Protein AF-A0A7Z7FTX1-F1 (afdb_monomer)

Sequence (156 aa):
MIDGDLHVSGKVSTWIEGGDGHVTLVVFGDLKCGSVNNDWASIIFVSGDAIAREWVFASREDSSMVVGGDFRTPIFIGADIWVSVGGSVEMEYGYGYAVALAWFADAYGAPQIQPTFGWRELAMKLGLGQGRIREEQLIELLEERLQTTGSLFRPV

pLDDT: mean 92.19, std 8.36, range [59.28, 98.88]

Foldseek 3Di:
DAEEEDAEAEEDEQDDVVDQRCEEAAYAYEYHHQEYHFGALYEYHALEEYEHEAEYAQQHPNYAAEENEEYEDQEYEHQNHAYEYCYYYAYAEYHHFHFHNVCVVPRVPTDTHDHPHYDVVVCVVQVHCPPDDDPVCSVVVQVVCCVVPVDSHDDD

Mean predicted aligned error: 3.81 Å

Nearest PDB structures (foldseek):
  4nu3-assembly1_A  TM=2.338E-01  e=9.185E+00  Flavobacterium frigoris PS1

Solvent-accessible surface area (backbone atoms only — not comparable to full-atom values): 8001 Å² total; per-residue (Å²): 114,43,89,36,69,47,80,42,83,47,73,48,59,42,55,50,94,96,54,81,34,65,33,72,46,39,28,56,22,37,37,39,28,26,24,37,41,46,23,38,51,13,37,42,40,28,55,24,35,37,39,26,73,50,29,36,41,42,41,34,68,78,33,46,41,38,30,44,22,38,38,38,23,51,26,38,35,14,63,79,27,52,39,33,26,56,46,58,80,47,36,45,22,20,38,44,36,32,35,56,44,89,31,70,91,45,61,87,80,41,74,72,47,63,35,77,32,46,52,69,59,34,31,56,76,53,66,52,54,101,78,75,72,56,77,89,51,48,61,61,55,46,51,52,38,30,72,75,69,72,34,78,63,75,86,131

Secondary structure (DSSP, 8-state):
-EES-EE-SSEEES--TT-----EEEEES-EEEEEEE--TT-EEEESS-EEEEEEEE--STT-EEEESS-EEEEEEEEEEEEEEESS-EEEEEEEEEEEEGGGTT-STTSPEE--SB-HHHHHHHTT--TT---GGGHHHHHHHHHHHHSSSSPP-

Radius of gyration: 14.72 Å; Cα contacts (8 Å, |Δi|>4): 397; chains: 1; bounding box: 37×39×34 Å

Organism: NCBI:txid1176649

Structure (mmCIF, N/CA/C/O backbone):
data_AF-A0A7Z7FTX1-F1
#
_entry.id   AF-A0A7Z7FTX1-F1
#
loop_
_atom_site.group_PDB
_atom_site.id
_atom_site.type_symbol
_atom_site.label_atom_id
_atom_site.label_alt_id
_atom_site.label_comp_id
_atom_site.label_asym_id
_atom_site.label_entity_id
_atom_site.label_seq_id
_atom_site.pdbx_PDB_ins_code
_atom_site.Cartn_x
_atom_site.Cartn_y
_atom_site.Cartn_z
_atom_site.occupancy
_atom_site.B_iso_or_equiv
_atom_site.auth_seq_id
_atom_site.auth_comp_id
_atom_site.auth_asym_id
_atom_site.auth_atom_id
_atom_site.pdbx_PDB_model_num
ATOM 1 N N . MET A 1 1 ? 7.867 -16.601 0.595 1.00 92.50 1 MET A N 1
ATOM 2 C CA . MET A 1 1 ? 7.860 -16.498 -0.878 1.00 92.50 1 MET A CA 1
ATOM 3 C C . MET A 1 1 ? 6.695 -17.313 -1.404 1.00 92.50 1 MET A C 1
ATOM 5 O O . MET A 1 1 ? 6.519 -18.432 -0.935 1.00 92.50 1 MET A O 1
ATOM 9 N N . ILE A 1 2 ? 5.920 -16.744 -2.321 1.00 97.56 2 ILE A N 1
ATOM 10 C CA . ILE A 1 2 ? 4.851 -17.401 -3.074 1.00 97.56 2 ILE A CA 1
ATOM 11 C C . ILE A 1 2 ? 5.268 -17.385 -4.546 1.00 97.56 2 ILE A C 1
ATOM 13 O O . ILE A 1 2 ? 5.648 -16.334 -5.060 1.00 97.56 2 ILE A O 1
ATOM 17 N N . ASP A 1 3 ? 5.242 -18.549 -5.187 1.00 97.81 3 ASP A N 1
ATOM 18 C CA . ASP A 1 3 ? 5.446 -18.703 -6.629 1.00 97.81 3 ASP A CA 1
ATOM 19 C C . ASP A 1 3 ? 4.066 -18.874 -7.279 1.00 97.81 3 ASP A C 1
ATOM 21 O O . ASP A 1 3 ? 3.396 -19.882 -7.038 1.00 97.81 3 ASP A O 1
ATOM 25 N N . GLY A 1 4 ? 3.597 -17.842 -7.987 1.00 98.00 4 GLY A N 1
ATOM 26 C CA . GLY A 1 4 ? 2.211 -17.683 -8.434 1.00 98.00 4 GLY A CA 1
ATOM 27 C C . GLY A 1 4 ? 1.412 -16.635 -7.650 1.00 98.00 4 GLY A C 1
ATOM 28 O O . GLY A 1 4 ? 1.963 -15.833 -6.891 1.00 98.00 4 GLY A O 1
ATOM 29 N N . ASP A 1 5 ? 0.094 -16.644 -7.852 1.00 98.62 5 ASP A N 1
ATOM 30 C CA . ASP A 1 5 ? -0.811 -15.618 -7.325 1.00 98.62 5 ASP A CA 1
ATOM 31 C C . ASP A 1 5 ? -1.128 -15.812 -5.835 1.00 98.62 5 ASP A C 1
ATOM 33 O O . ASP A 1 5 ? -1.358 -16.926 -5.352 1.00 98.62 5 ASP A O 1
ATOM 37 N N . LEU A 1 6 ? -1.233 -14.698 -5.108 1.00 98.56 6 LEU A N 1
ATOM 38 C CA . LEU A 1 6 ? -1.679 -14.655 -3.720 1.00 98.56 6 LEU A CA 1
ATOM 39 C C . LEU A 1 6 ? -3.026 -13.938 -3.615 1.00 98.56 6 LEU A C 1
ATOM 41 O O . LEU A 1 6 ? -3.127 -12.714 -3.724 1.00 98.56 6 LEU A O 1
ATOM 45 N N . HIS A 1 7 ? -4.075 -14.707 -3.335 1.00 98.31 7 HIS A N 1
ATOM 46 C CA . HIS A 1 7 ? -5.410 -14.178 -3.075 1.00 98.31 7 HIS A CA 1
ATOM 47 C C . HIS A 1 7 ? -5.753 -14.289 -1.589 1.00 98.31 7 HIS A C 1
ATOM 49 O O . HIS A 1 7 ? -5.838 -15.383 -1.034 1.00 98.31 7 HIS A O 1
ATOM 55 N N . VAL A 1 8 ? -6.009 -13.147 -0.955 1.00 97.81 8 VAL A N 1
ATOM 56 C CA . VAL A 1 8 ? -6.418 -13.048 0.448 1.00 97.81 8 VAL A CA 1
ATOM 57 C C . VAL A 1 8 ? -7.764 -12.326 0.517 1.00 97.81 8 VAL A C 1
ATOM 59 O O . VAL A 1 8 ? -7.981 -11.283 -0.100 1.00 97.81 8 VAL A O 1
ATOM 62 N N . SER A 1 9 ? -8.732 -12.887 1.239 1.00 96.19 9 SER A N 1
ATOM 63 C CA . SER A 1 9 ? -10.037 -12.231 1.404 1.00 96.19 9 SER A CA 1
ATOM 64 C C . SER A 1 9 ? -9.921 -10.972 2.268 1.00 96.19 9 SER A C 1
ATOM 66 O O . SER A 1 9 ? -10.505 -9.946 1.923 1.00 96.19 9 SER A O 1
ATOM 68 N N . GLY A 1 10 ? -9.130 -11.055 3.341 1.00 95.81 10 GLY A N 1
ATOM 69 C CA . GLY A 1 10 ? -8.855 -9.973 4.283 1.00 95.81 10 GLY A CA 1
ATOM 70 C C . GLY A 1 10 ? -7.510 -9.282 4.050 1.00 95.81 10 GLY A C 1
ATOM 71 O O . GLY A 1 10 ? -7.174 -8.895 2.933 1.00 95.81 10 GLY A O 1
ATOM 72 N N . LYS A 1 11 ? -6.746 -9.117 5.128 1.00 94.88 11 LYS A N 1
ATOM 73 C CA . LYS A 1 11 ?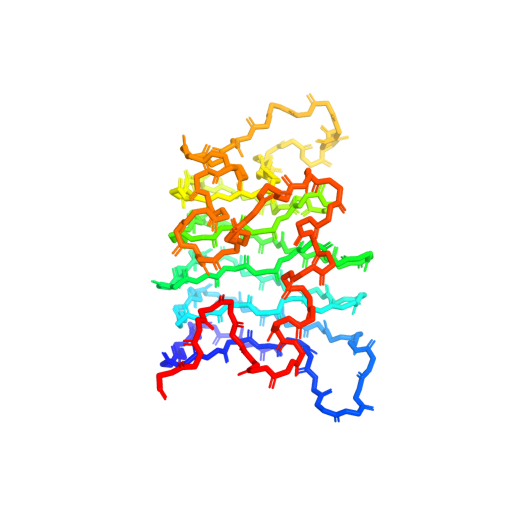 -5.526 -8.309 5.164 1.00 94.88 11 LYS A CA 1
ATOM 74 C C . LYS A 1 11 ? -4.264 -9.133 4.895 1.00 94.88 11 LYS A C 1
ATOM 76 O O . LYS A 1 11 ? -4.088 -10.195 5.487 1.00 94.88 11 LYS A O 1
ATOM 81 N N . VAL A 1 12 ? -3.359 -8.598 4.080 1.00 95.94 12 VAL A N 1
ATOM 82 C CA . VAL A 1 12 ? -1.943 -8.991 4.050 1.00 95.94 12 VAL A CA 1
ATOM 83 C C . VAL A 1 12 ? -1.179 -8.051 4.974 1.00 95.94 12 VAL A C 1
ATOM 85 O O . VAL A 1 12 ? -1.279 -6.836 4.846 1.00 95.94 12 VAL A O 1
ATOM 88 N N . SER A 1 13 ? -0.459 -8.602 5.944 1.00 93.38 13 SER A N 1
ATOM 89 C CA . SER A 1 13 ? 0.244 -7.830 6.968 1.00 93.38 13 SER A CA 1
ATOM 90 C C . SER A 1 13 ? 1.660 -8.360 7.116 1.00 93.38 13 SER A C 1
ATOM 92 O O . SER A 1 13 ? 1.836 -9.571 7.244 1.00 93.38 13 SER A O 1
ATOM 94 N N . THR A 1 14 ? 2.649 -7.472 7.120 1.00 91.81 14 THR A N 1
ATOM 95 C CA . THR A 1 14 ? 4.006 -7.792 7.593 1.00 91.81 14 THR A CA 1
ATOM 96 C C . THR A 1 14 ? 4.158 -7.544 9.095 1.00 91.81 14 THR A C 1
ATOM 98 O O . THR A 1 14 ? 5.075 -8.085 9.701 1.00 91.81 14 THR A O 1
ATOM 101 N N . TRP A 1 15 ? 3.202 -6.844 9.720 1.00 86.38 15 TRP A N 1
ATOM 102 C CA . TRP A 1 15 ? 3.065 -6.793 11.177 1.00 86.38 15 TRP A CA 1
ATOM 103 C C . TRP A 1 15 ? 2.482 -8.103 11.712 1.00 86.38 15 TRP A C 1
ATOM 105 O O . TRP A 1 15 ? 1.451 -8.577 11.211 1.00 86.38 15 TRP A O 1
ATOM 115 N N . ILE A 1 16 ? 3.093 -8.623 12.773 1.00 76.94 16 ILE A N 1
ATOM 116 C CA . ILE A 1 16 ? 2.569 -9.697 13.620 1.00 76.94 16 ILE A CA 1
ATOM 117 C C . ILE A 1 16 ? 2.527 -9.204 15.068 1.00 76.94 16 ILE A C 1
ATOM 119 O O . ILE A 1 16 ? 3.376 -8.419 15.483 1.00 76.94 16 ILE A O 1
ATOM 123 N N . GLU A 1 17 ? 1.548 -9.663 15.846 1.00 73.12 17 GLU A N 1
ATOM 124 C CA . GLU A 1 17 ? 1.440 -9.281 17.255 1.00 73.12 17 GLU A CA 1
ATOM 125 C C . GLU A 1 17 ? 2.714 -9.671 18.023 1.00 73.12 17 GLU A C 1
ATOM 127 O O . GLU A 1 17 ? 3.155 -10.820 17.976 1.00 73.12 17 GLU A O 1
ATOM 132 N N . GLY A 1 18 ? 3.323 -8.695 18.704 1.00 68.81 18 GLY A N 1
ATOM 133 C CA . GLY A 1 18 ? 4.591 -8.870 19.419 1.00 68.81 18 GLY A CA 1
ATOM 134 C C . GLY A 1 18 ? 5.841 -8.935 18.530 1.00 68.81 18 GLY A C 1
ATOM 135 O O . GLY A 1 18 ? 6.928 -9.161 19.059 1.00 68.81 18 GLY A O 1
ATOM 136 N N . GLY A 1 19 ? 5.707 -8.749 17.213 1.00 66.62 19 GLY A N 1
ATOM 137 C CA . GLY A 1 19 ? 6.823 -8.594 16.280 1.00 66.62 19 GLY A CA 1
ATOM 138 C C . GLY A 1 19 ? 7.086 -7.132 15.923 1.00 66.62 19 GLY A C 1
ATOM 139 O O . GLY A 1 19 ? 6.207 -6.285 16.057 1.00 66.62 19 GLY A O 1
ATOM 140 N N . ASP A 1 20 ? 8.299 -6.868 15.444 1.00 66.00 20 ASP A N 1
ATOM 141 C CA . ASP A 1 20 ? 8.796 -5.529 15.087 1.00 66.00 20 ASP A CA 1
ATOM 142 C C . ASP A 1 20 ? 9.012 -5.400 13.565 1.00 66.00 20 ASP A C 1
ATOM 144 O O . ASP A 1 20 ? 10.001 -4.853 13.088 1.00 66.00 20 ASP A O 1
ATOM 148 N N . GLY A 1 21 ? 8.139 -6.035 12.775 1.00 74.31 21 GLY A N 1
ATOM 149 C CA . GLY A 1 21 ? 8.307 -6.133 11.325 1.00 74.31 21 GLY A CA 1
ATOM 150 C C . GLY A 1 21 ? 9.490 -7.022 10.904 1.00 74.31 21 GLY A C 1
ATOM 151 O O . GLY A 1 21 ? 9.575 -8.183 11.314 1.00 74.31 21 GLY A O 1
ATOM 152 N N . HIS A 1 22 ? 10.372 -6.509 10.034 1.00 86.38 22 HIS A N 1
ATOM 153 C CA . HIS A 1 22 ? 11.483 -7.241 9.388 1.00 86.38 22 HIS A CA 1
ATOM 154 C C . HIS A 1 22 ? 11.068 -8.449 8.536 1.00 86.38 22 HIS A C 1
ATOM 156 O O . HIS A 1 22 ? 11.813 -9.422 8.369 1.00 86.38 22 HIS A O 1
ATOM 162 N N . VAL A 1 23 ? 9.868 -8.400 7.965 1.00 89.62 23 VAL A N 1
ATOM 163 C CA . VAL A 1 23 ? 9.349 -9.477 7.123 1.00 89.62 23 VAL A CA 1
ATOM 164 C C . VAL A 1 23 ? 9.577 -9.138 5.659 1.00 89.62 23 VAL A C 1
ATOM 166 O O . VAL A 1 23 ? 9.321 -8.026 5.209 1.00 89.62 23 VAL A O 1
ATOM 169 N N . THR A 1 24 ? 10.019 -10.125 4.884 1.00 93.88 24 THR A N 1
ATOM 170 C CA . THR A 1 24 ? 10.027 -10.031 3.421 1.00 93.88 24 THR A CA 1
ATOM 171 C C . THR A 1 24 ? 8.965 -10.957 2.840 1.00 93.88 24 THR A C 1
ATOM 173 O O . THR A 1 24 ? 9.06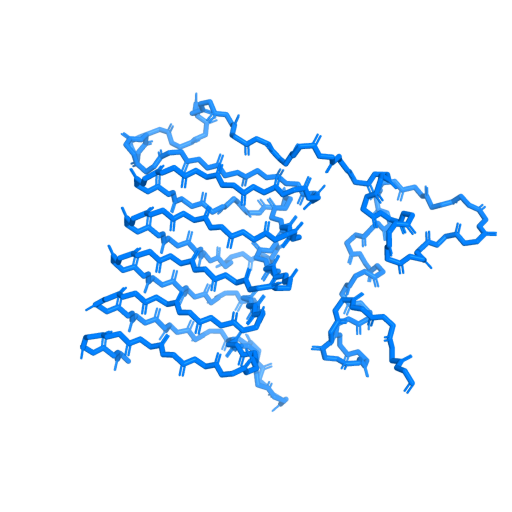0 -12.185 2.945 1.00 93.88 24 THR A O 1
ATOM 176 N N . LEU A 1 25 ? 7.961 -10.371 2.193 1.00 95.75 25 LEU A N 1
ATOM 177 C CA . LEU A 1 25 ? 6.996 -11.084 1.367 1.00 95.75 25 LEU A CA 1
ATOM 178 C C . LEU A 1 25 ? 7.350 -10.881 -0.106 1.00 95.75 25 LEU A C 1
ATOM 180 O O . LEU A 1 25 ? 7.408 -9.759 -0.593 1.00 95.75 25 LEU A O 1
ATOM 184 N N . VAL A 1 26 ? 7.536 -11.987 -0.821 1.00 98.19 26 VAL A N 1
ATOM 185 C CA . VAL A 1 26 ? 7.736 -12.001 -2.276 1.00 98.19 26 VAL A CA 1
ATOM 186 C C . VAL A 1 26 ? 6.629 -12.840 -2.898 1.00 98.19 26 VAL A C 1
ATOM 188 O O . VAL A 1 26 ? 6.454 -13.991 -2.482 1.00 98.19 26 VAL A O 1
ATOM 191 N N . VAL A 1 27 ? 5.913 -12.269 -3.865 1.00 98.62 27 VAL A N 1
ATOM 192 C CA . VAL A 1 27 ? 4.870 -12.912 -4.673 1.00 98.62 27 VAL A CA 1
ATOM 193 C C . VAL A 1 27 ? 5.280 -12.828 -6.144 1.00 98.62 27 VAL A C 1
ATOM 195 O O . VAL A 1 27 ? 5.322 -11.739 -6.717 1.00 98.62 27 VAL A O 1
ATOM 198 N N . PHE A 1 28 ? 5.593 -13.971 -6.756 1.00 98.44 28 PHE A N 1
ATOM 199 C CA . PHE A 1 28 ? 5.860 -14.076 -8.194 1.00 98.44 28 PHE A CA 1
ATOM 200 C C . PHE A 1 28 ? 4.553 -14.287 -8.975 1.00 98.44 28 PHE A C 1
ATOM 202 O O . PHE A 1 28 ? 4.333 -15.336 -9.575 1.00 98.44 28 PHE A O 1
ATOM 209 N N . GLY A 1 29 ? 3.662 -13.301 -8.910 1.00 98.50 29 GLY A N 1
ATOM 210 C CA . GLY A 1 29 ? 2.325 -13.323 -9.500 1.00 98.50 29 GLY A CA 1
ATOM 211 C C . GLY A 1 29 ? 1.521 -12.102 -9.062 1.00 98.50 29 GLY A C 1
ATOM 212 O O . GLY A 1 29 ? 2.105 -11.105 -8.622 1.00 98.50 29 GLY A O 1
ATOM 213 N N . ASP A 1 30 ? 0.198 -12.194 -9.153 1.00 98.81 30 ASP A N 1
ATOM 214 C CA . ASP A 1 30 ? -0.719 -11.153 -8.690 1.00 98.81 30 ASP A CA 1
ATOM 215 C C . ASP A 1 30 ? -0.939 -11.223 -7.172 1.00 98.81 30 ASP A C 1
ATOM 217 O O . ASP A 1 30 ? -1.069 -12.297 -6.578 1.00 98.81 30 ASP A O 1
ATOM 221 N N . LEU A 1 31 ? -1.100 -10.062 -6.540 1.00 98.75 31 LEU A N 1
ATOM 222 C CA . LEU A 1 31 ? -1.612 -9.920 -5.182 1.00 98.75 31 LEU A CA 1
ATOM 223 C C . LEU A 1 31 ? -3.020 -9.318 -5.213 1.00 98.75 31 LEU A C 1
ATOM 225 O O . LEU A 1 31 ? -3.207 -8.155 -5.568 1.00 98.75 31 LEU A O 1
ATOM 229 N N . LYS A 1 32 ? -4.020 -10.072 -4.744 1.00 98.81 32 LYS A N 1
ATOM 230 C CA . LYS A 1 32 ? -5.390 -9.567 -4.543 1.00 98.81 32 LYS A CA 1
ATOM 231 C C . LYS A 1 32 ? -5.781 -9.711 -3.085 1.00 98.81 32 LYS A C 1
ATOM 233 O O . LYS A 1 32 ? -5.902 -10.824 -2.580 1.00 98.81 32 LYS A O 1
ATOM 238 N N . CYS A 1 33 ? -6.031 -8.594 -2.411 1.00 98.62 33 CYS A N 1
ATOM 239 C CA . CYS A 1 33 ? -6.350 -8.577 -0.985 1.00 98.62 33 CYS A CA 1
ATOM 240 C C . CYS A 1 33 ? -7.462 -7.580 -0.634 1.00 98.62 33 CYS A C 1
ATOM 242 O O . CYS A 1 33 ? -7.887 -6.768 -1.457 1.00 98.62 33 CYS A O 1
ATOM 244 N N . GLY A 1 34 ? -7.990 -7.679 0.584 1.00 98.31 34 GLY A N 1
ATOM 245 C CA . GLY A 1 34 ? -8.812 -6.625 1.174 1.00 98.31 34 GLY A CA 1
ATOM 246 C C . GLY A 1 34 ? -7.947 -5.402 1.458 1.00 98.31 34 GLY A C 1
ATOM 247 O O . GLY A 1 34 ? -8.159 -4.346 0.873 1.00 98.31 34 GLY A O 1
ATOM 248 N N . SER A 1 35 ? -6.912 -5.579 2.274 1.00 98.06 35 SER A N 1
ATOM 249 C CA . SER A 1 35 ? -6.003 -4.505 2.677 1.00 98.06 35 SER A CA 1
ATOM 250 C C . SER A 1 35 ? -4.553 -4.962 2.816 1.00 98.06 35 SER A C 1
ATOM 252 O O . SER A 1 35 ? -4.283 -6.157 2.958 1.00 98.06 35 SER A O 1
ATOM 254 N N . VAL A 1 36 ? -3.625 -4.004 2.801 1.00 97.31 36 VAL A N 1
ATOM 255 C CA . VAL A 1 36 ? -2.193 -4.230 3.043 1.00 97.31 36 VAL A CA 1
ATOM 256 C C . VAL A 1 36 ? -1.715 -3.367 4.202 1.00 97.31 36 VAL A C 1
ATOM 258 O O . VAL A 1 36 ? -1.827 -2.147 4.140 1.00 97.31 36 VAL A O 1
ATOM 261 N N . ASN A 1 37 ? -1.126 -3.994 5.218 1.00 94.56 37 ASN A N 1
ATOM 262 C CA . ASN A 1 37 ? -0.334 -3.326 6.248 1.00 94.56 37 ASN A CA 1
ATOM 263 C C . ASN A 1 37 ? 1.141 -3.694 6.066 1.00 94.56 37 ASN A C 1
ATOM 265 O O . ASN A 1 37 ? 1.554 -4.784 6.474 1.00 94.56 37 ASN A O 1
ATO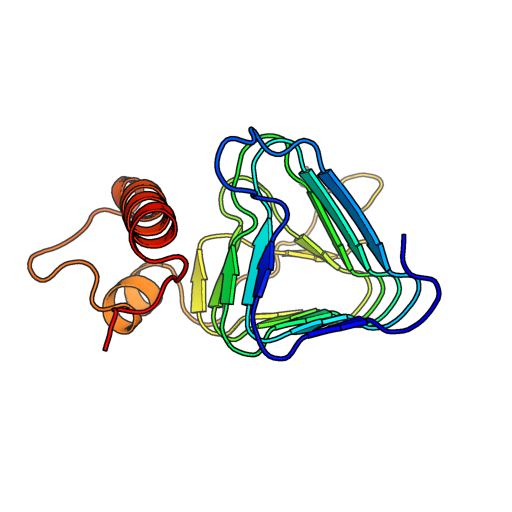M 269 N N . ASN A 1 38 ? 1.904 -2.807 5.432 1.00 93.75 38 ASN A N 1
ATOM 270 C CA . ASN A 1 38 ? 3.346 -2.933 5.326 1.00 93.75 38 ASN A CA 1
ATOM 271 C C . ASN A 1 38 ? 4.011 -2.210 6.503 1.00 93.75 38 ASN A C 1
ATOM 273 O O . ASN A 1 38 ? 4.006 -0.984 6.595 1.00 93.75 38 ASN A O 1
ATOM 277 N N . ASP A 1 39 ? 4.509 -3.013 7.426 1.00 87.19 39 ASP A N 1
ATOM 278 C CA . ASP A 1 39 ? 5.057 -2.615 8.706 1.00 87.19 39 ASP A CA 1
ATOM 279 C C . ASP A 1 39 ? 6.546 -2.238 8.642 1.00 87.19 39 ASP A C 1
ATOM 281 O O . ASP A 1 39 ? 7.190 -2.369 7.599 1.00 87.19 39 ASP A O 1
ATOM 285 N N . TRP A 1 40 ? 7.087 -1.777 9.772 1.00 88.25 40 TRP A N 1
ATOM 286 C CA . TRP A 1 40 ? 8.472 -1.321 9.928 1.00 88.25 40 TRP A CA 1
ATOM 287 C C . TRP A 1 40 ? 9.488 -2.281 9.306 1.00 88.25 40 TRP A C 1
ATOM 289 O O . TRP A 1 40 ? 9.367 -3.509 9.423 1.00 88.25 40 TRP A O 1
ATOM 299 N N . ALA A 1 41 ? 10.485 -1.707 8.623 1.00 87.88 41 ALA A N 1
ATOM 300 C CA . ALA A 1 41 ? 11.627 -2.424 8.052 1.00 87.88 41 ALA A CA 1
ATOM 301 C C . ALA A 1 41 ? 11.259 -3.671 7.214 1.00 87.88 41 ALA A C 1
ATOM 303 O O . ALA A 1 41 ? 12.041 -4.621 7.106 1.00 87.88 41 ALA A O 1
ATOM 304 N N . SER A 1 42 ? 10.042 -3.705 6.663 1.00 92.38 42 SER A N 1
ATOM 305 C CA . SER A 1 42 ? 9.496 -4.847 5.934 1.00 92.38 42 SER A CA 1
ATOM 306 C C . SER A 1 42 ? 9.401 -4.557 4.446 1.00 92.38 42 SER A C 1
ATOM 308 O O . SER A 1 42 ? 9.196 -3.424 4.011 1.00 92.38 42 SER A O 1
ATOM 310 N N . ILE A 1 43 ? 9.539 -5.607 3.645 1.00 94.50 43 ILE A N 1
ATOM 311 C CA . ILE A 1 43 ? 9.556 -5.509 2.188 1.00 94.50 43 ILE A CA 1
ATOM 312 C C . ILE A 1 43 ? 8.425 -6.360 1.626 1.00 94.50 43 ILE A C 1
ATOM 314 O O . ILE A 1 43 ? 8.345 -7.562 1.891 1.00 94.50 43 ILE A O 1
ATOM 318 N N . ILE A 1 44 ? 7.575 -5.751 0.804 1.00 97.12 44 ILE A N 1
ATOM 319 C CA . ILE A 1 44 ? 6.599 -6.460 -0.023 1.00 97.12 44 ILE A CA 1
ATOM 320 C C . ILE A 1 44 ? 6.988 -6.277 -1.489 1.00 97.12 44 ILE A C 1
ATOM 322 O O . ILE A 1 44 ? 7.021 -5.162 -2.003 1.00 97.12 44 ILE A O 1
ATOM 326 N N . PHE A 1 45 ? 7.250 -7.386 -2.172 1.00 98.06 45 PHE A N 1
ATOM 327 C CA . PHE A 1 45 ? 7.517 -7.424 -3.604 1.00 98.06 45 PHE A CA 1
ATOM 328 C C . PHE A 1 45 ? 6.455 -8.269 -4.310 1.00 98.06 45 PHE A C 1
ATOM 330 O O . PHE A 1 45 ? 6.276 -9.445 -3.984 1.00 98.06 45 PHE A O 1
ATOM 337 N N . VAL A 1 46 ? 5.776 -7.682 -5.292 1.00 98.69 46 VAL A N 1
ATOM 338 C CA . VAL A 1 46 ? 4.780 -8.344 -6.145 1.00 98.69 46 VAL A CA 1
ATOM 339 C C . VAL A 1 46 ? 5.226 -8.179 -7.592 1.00 98.69 46 VAL A C 1
ATOM 341 O O . VAL A 1 46 ? 5.387 -7.053 -8.049 1.00 98.69 46 VAL A O 1
ATOM 344 N N . SER A 1 47 ? 5.460 -9.268 -8.326 1.00 98.50 47 SER A N 1
ATOM 345 C CA . SER A 1 47 ? 5.912 -9.160 -9.722 1.00 98.50 47 SER A CA 1
ATOM 346 C C . SER A 1 47 ? 4.791 -8.820 -10.708 1.00 98.50 47 SER A C 1
ATOM 348 O O . SER A 1 47 ? 5.083 -8.258 -11.760 1.00 98.50 47 SER A O 1
ATOM 350 N N . GLY A 1 48 ? 3.548 -9.201 -10.400 1.00 98.69 48 GLY A N 1
ATOM 351 C CA . GLY A 1 48 ? 2.349 -8.896 -11.186 1.00 98.69 48 GLY A CA 1
ATOM 352 C C . GLY A 1 48 ? 1.583 -7.695 -10.637 1.00 98.69 48 GLY A C 1
ATOM 353 O O . GLY A 1 48 ? 2.185 -6.758 -10.099 1.00 98.69 48 GLY A O 1
ATOM 354 N N . ASP A 1 49 ? 0.257 -7.739 -10.755 1.00 98.88 49 ASP A N 1
ATOM 355 C CA . ASP A 1 49 ? -0.625 -6.668 -10.292 1.00 98.88 49 ASP A CA 1
ATOM 356 C C . ASP A 1 49 ? -0.848 -6.747 -8.777 1.00 98.88 49 ASP A C 1
ATOM 358 O O . ASP A 1 49 ? -0.985 -7.828 -8.202 1.00 98.88 49 ASP A O 1
ATOM 362 N N . ALA A 1 50 ? -0.959 -5.597 -8.114 1.00 98.75 50 ALA A N 1
ATOM 363 C CA . ALA A 1 50 ? -1.323 -5.507 -6.704 1.00 98.75 50 ALA A CA 1
ATOM 364 C C . ALA A 1 50 ? -2.625 -4.715 -6.534 1.00 98.75 50 ALA A C 1
ATOM 366 O O . ALA A 1 50 ? -2.669 -3.492 -6.683 1.00 98.75 50 ALA A O 1
ATOM 367 N N . ILE A 1 51 ? -3.693 -5.426 -6.174 1.00 98.75 51 ILE A N 1
ATOM 368 C CA . ILE A 1 51 ? -5.035 -4.871 -5.993 1.00 98.75 51 ILE A CA 1
ATOM 369 C C . ILE A 1 51 ? -5.468 -5.064 -4.538 1.00 98.75 51 ILE A C 1
ATOM 371 O O . ILE A 1 51 ? -5.811 -6.173 -4.109 1.00 98.75 51 ILE A O 1
ATOM 375 N N . ALA A 1 52 ? -5.506 -3.964 -3.790 1.00 98.62 52 ALA A N 1
ATOM 376 C CA . ALA A 1 52 ? -6.124 -3.898 -2.470 1.00 98.62 52 ALA A CA 1
ATOM 377 C C . ALA A 1 52 ? -7.515 -3.265 -2.596 1.00 98.62 52 ALA A C 1
ATOM 379 O O . ALA A 1 52 ? -7.673 -2.180 -3.149 1.00 98.62 52 ALA A O 1
ATOM 380 N N . ARG A 1 53 ? -8.551 -3.949 -2.107 1.00 98.44 53 ARG A N 1
ATOM 381 C CA . ARG A 1 53 ? -9.948 -3.498 -2.250 1.00 98.44 53 ARG A CA 1
ATOM 382 C C . ARG A 1 53 ? -10.357 -2.408 -1.262 1.00 98.44 53 ARG A C 1
ATOM 384 O O . ARG A 1 53 ? -11.419 -1.823 -1.437 1.00 98.44 53 ARG A O 1
ATOM 391 N N . GLU A 1 54 ? -9.560 -2.164 -0.230 1.00 98.06 54 GLU A N 1
ATOM 392 C CA . GLU A 1 54 ? -9.903 -1.266 0.871 1.00 98.06 54 GLU A CA 1
ATOM 393 C C . GLU A 1 54 ? -8.838 -0.191 1.075 1.00 98.06 54 GLU A C 1
ATOM 395 O O . GLU A 1 54 ? -9.109 0.993 0.871 1.00 98.06 54 GLU A O 1
ATOM 400 N N . TRP A 1 55 ? -7.639 -0.593 1.495 1.00 98.06 55 TRP A N 1
ATOM 401 C CA . TRP A 1 55 ? -6.558 0.328 1.821 1.00 98.06 55 TRP A CA 1
ATOM 402 C C . TRP A 1 55 ? -5.185 -0.345 1.764 1.00 98.06 55 TRP A C 1
ATOM 404 O O . TRP A 1 55 ? -5.050 -1.550 1.982 1.00 98.06 55 TRP A O 1
ATOM 414 N N . VAL A 1 56 ? -4.158 0.466 1.527 1.00 98.12 56 VAL A N 1
ATOM 415 C CA . VAL A 1 56 ? -2.742 0.111 1.650 1.00 98.12 56 VAL A CA 1
ATOM 416 C C . VAL A 1 56 ? -2.084 1.118 2.580 1.00 98.12 56 VAL A C 1
ATOM 418 O O . VAL A 1 56 ? -2.164 2.324 2.349 1.00 98.12 56 VAL A O 1
ATOM 421 N N . PHE A 1 57 ? -1.443 0.614 3.627 1.00 95.88 57 PHE A N 1
ATOM 422 C CA . PHE A 1 57 ? -0.606 1.378 4.539 1.00 95.88 57 PHE A CA 1
ATOM 423 C C . PHE A 1 57 ? 0.843 0.936 4.331 1.00 95.88 57 PHE A C 1
ATOM 425 O O . PHE A 1 57 ? 1.193 -0.190 4.670 1.00 95.88 57 PHE A O 1
ATOM 432 N N . ALA A 1 58 ? 1.650 1.796 3.720 1.00 92.62 58 ALA A N 1
ATOM 433 C CA . ALA A 1 58 ? 3.039 1.547 3.339 1.00 92.62 58 ALA A CA 1
ATOM 434 C C . ALA A 1 58 ? 3.932 2.761 3.651 1.00 92.62 58 ALA A C 1
ATOM 436 O O . ALA A 1 58 ? 4.852 3.071 2.908 1.00 92.62 58 ALA A O 1
ATOM 437 N N . SER A 1 59 ? 3.625 3.477 4.734 1.00 81.44 59 SER A N 1
ATOM 438 C CA . SER A 1 59 ? 4.285 4.732 5.108 1.00 81.44 59 SER A CA 1
ATOM 439 C C . SE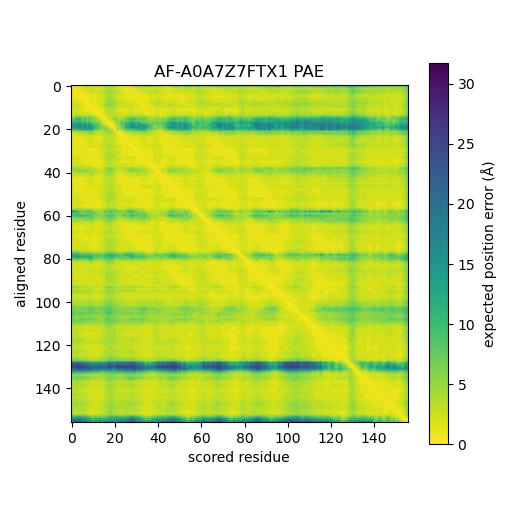R A 1 59 ? 5.225 4.610 6.304 1.00 81.44 59 SER A C 1
ATOM 441 O O . SER A 1 59 ? 5.488 5.625 6.938 1.00 81.44 59 SER A O 1
ATOM 443 N N . ARG A 1 60 ? 5.631 3.398 6.693 1.00 84.62 60 ARG A N 1
ATOM 444 C CA . ARG A 1 60 ? 6.488 3.203 7.869 1.00 84.62 60 ARG A CA 1
ATOM 445 C C . ARG A 1 60 ? 7.956 3.247 7.476 1.00 84.62 60 ARG A C 1
ATOM 447 O O . ARG A 1 60 ? 8.301 2.748 6.404 1.00 84.62 60 ARG A O 1
ATOM 454 N N . GLU A 1 61 ? 8.785 3.793 8.358 1.00 81.94 61 GLU A N 1
ATOM 455 C CA . GLU A 1 61 ? 10.226 3.939 8.147 1.00 81.94 61 GLU A CA 1
ATOM 456 C C . GLU A 1 61 ? 10.883 2.607 7.745 1.00 81.94 61 GLU A C 1
ATOM 458 O O . GLU A 1 61 ? 10.487 1.518 8.184 1.00 81.94 61 GLU A O 1
ATOM 463 N N . ASP A 1 62 ? 11.874 2.710 6.858 1.00 84.62 62 ASP A N 1
ATOM 464 C CA . ASP A 1 62 ? 12.663 1.609 6.295 1.00 84.62 62 ASP A CA 1
ATOM 465 C C . ASP A 1 62 ? 11.862 0.459 5.649 1.00 84.62 62 ASP A C 1
ATOM 467 O O . ASP A 1 62 ? 12.425 -0.581 5.297 1.00 84.62 62 ASP A O 1
ATOM 471 N N . SER A 1 63 ? 10.550 0.619 5.456 1.00 89.31 63 SER A N 1
ATOM 472 C CA . SER A 1 63 ? 9.735 -0.331 4.702 1.00 89.31 63 SER A CA 1
ATOM 473 C C . SER A 1 63 ? 9.870 -0.107 3.193 1.00 89.31 63 SER A C 1
ATOM 475 O O . SER A 1 63 ? 10.330 0.929 2.723 1.00 89.31 63 SER A O 1
ATOM 477 N N . SER A 1 64 ? 9.494 -1.091 2.383 1.00 92.62 64 SER A N 1
ATOM 478 C CA . SER A 1 64 ? 9.429 -0.920 0.932 1.00 92.62 64 SER A CA 1
ATOM 479 C C . SER A 1 64 ? 8.297 -1.734 0.334 1.00 92.62 64 SER A C 1
ATOM 481 O O . SER A 1 64 ? 8.028 -2.861 0.759 1.00 92.62 64 SER A O 1
ATOM 483 N N . MET A 1 65 ? 7.637 -1.170 -0.674 1.00 96.44 65 MET A N 1
ATOM 484 C CA . MET A 1 65 ? 6.669 -1.887 -1.488 1.00 96.44 65 MET A CA 1
ATOM 485 C C . MET A 1 65 ? 6.977 -1.674 -2.970 1.00 96.44 65 MET A C 1
ATOM 487 O O . MET A 1 65 ? 7.093 -0.541 -3.444 1.00 96.44 65 MET A O 1
ATOM 491 N N . VAL A 1 66 ? 7.095 -2.780 -3.702 1.00 97.44 66 VAL A N 1
ATOM 492 C CA . VAL A 1 66 ? 7.366 -2.795 -5.142 1.00 97.44 66 VAL A CA 1
ATOM 493 C C . VAL A 1 66 ? 6.327 -3.663 -5.842 1.00 97.44 66 VAL A C 1
ATOM 495 O O . VAL A 1 66 ? 6.082 -4.800 -5.434 1.00 97.44 66 VAL A O 1
ATOM 498 N N . VAL A 1 67 ? 5.735 -3.123 -6.903 1.00 98.56 67 VAL A N 1
ATOM 499 C CA . VAL A 1 67 ? 4.722 -3.771 -7.741 1.00 98.56 67 VAL A CA 1
ATOM 500 C C . VAL A 1 67 ? 5.212 -3.747 -9.186 1.00 98.56 67 VAL A C 1
ATOM 502 O O . VAL A 1 67 ? 5.504 -2.684 -9.728 1.00 98.56 67 VAL A O 1
ATOM 505 N N . GLY A 1 68 ? 5.345 -4.909 -9.817 1.00 98.50 68 GLY A N 1
ATOM 506 C CA . GLY A 1 68 ? 5.820 -5.018 -11.196 1.00 98.50 68 GLY A CA 1
ATOM 507 C C . GLY A 1 68 ? 4.757 -4.652 -12.234 1.00 98.50 68 GLY A C 1
ATOM 508 O O . GLY A 1 68 ? 5.100 -4.071 -13.261 1.00 98.50 68 GLY A O 1
ATOM 509 N N . GLY A 1 69 ? 3.488 -4.957 -11.956 1.00 98.62 69 GLY A N 1
ATOM 510 C CA . GLY A 1 69 ? 2.331 -4.630 -12.791 1.00 98.62 69 GLY A CA 1
ATOM 511 C C . GLY A 1 69 ? 1.581 -3.383 -12.322 1.00 98.62 69 GLY A C 1
ATOM 512 O O . GLY A 1 69 ? 2.188 -2.414 -11.856 1.00 98.62 69 GLY A O 1
ATOM 513 N N . ASP A 1 70 ? 0.259 -3.414 -12.455 1.00 98.81 70 ASP A N 1
ATOM 514 C CA . ASP A 1 70 ? -0.645 -2.341 -12.045 1.00 98.81 70 ASP A CA 1
ATOM 515 C C . ASP A 1 70 ? -0.847 -2.323 -10.521 1.00 98.81 70 ASP A C 1
ATOM 517 O O . ASP A 1 70 ? -0.993 -3.360 -9.868 1.00 98.81 70 ASP A O 1
ATOM 521 N N . PHE A 1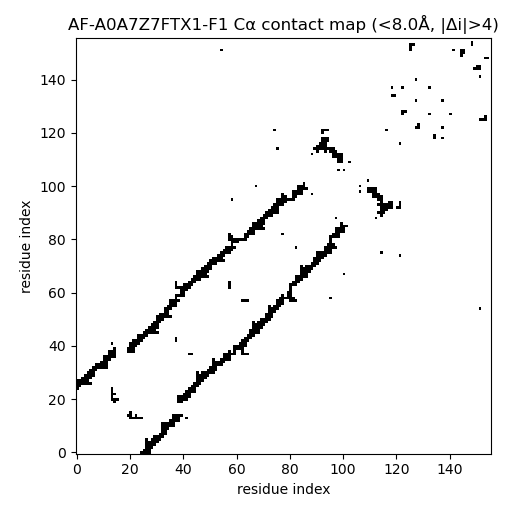 71 ? -0.905 -1.125 -9.937 1.00 98.81 71 PHE A N 1
ATOM 522 C CA . PHE A 1 71 ? -1.212 -0.920 -8.523 1.00 98.81 71 PHE A CA 1
ATOM 523 C C . PHE A 1 71 ? -2.541 -0.188 -8.352 1.00 98.81 71 PHE A C 1
ATOM 525 O O . PHE A 1 71 ? -2.717 0.928 -8.845 1.00 98.81 71 PHE A O 1
ATOM 532 N N . ARG A 1 72 ? -3.470 -0.785 -7.599 1.00 98.81 72 ARG A N 1
ATOM 533 C CA . ARG A 1 72 ? -4.789 -0.196 -7.347 1.00 98.81 72 ARG A CA 1
ATOM 534 C C . ARG A 1 72 ? -5.213 -0.311 -5.891 1.00 98.81 72 ARG A C 1
ATOM 536 O O . ARG A 1 72 ? -5.237 -1.403 -5.321 1.00 98.81 72 ARG A O 1
ATOM 543 N N . THR A 1 73 ? -5.647 0.812 -5.322 1.00 98.69 73 THR A N 1
ATOM 544 C CA . THR A 1 73 ? -6.276 0.863 -3.999 1.00 98.69 73 THR A CA 1
ATOM 545 C C . THR A 1 73 ? -7.206 2.075 -3.844 1.00 98.69 73 THR A C 1
ATOM 547 O O . THR A 1 73 ? -6.880 3.168 -4.310 1.00 98.69 73 THR A O 1
ATOM 550 N N . PRO A 1 74 ? -8.358 1.950 -3.157 1.00 98.50 74 PRO A N 1
ATOM 551 C CA . PRO A 1 74 ? -9.175 3.113 -2.805 1.00 98.50 74 PRO A CA 1
ATOM 552 C C . PRO A 1 74 ? -8.485 4.069 -1.827 1.00 98.50 74 PRO A C 1
ATOM 554 O O . PRO A 1 74 ? -8.735 5.271 -1.863 1.00 98.50 74 PRO A O 1
ATOM 557 N N . ILE A 1 75 ? -7.641 3.552 -0.930 1.00 98.44 75 ILE A N 1
ATOM 558 C CA . ILE A 1 75 ? -6.911 4.357 0.056 1.00 98.44 75 ILE A CA 1
ATOM 559 C C . ILE A 1 75 ? -5.433 3.972 0.034 1.00 98.44 75 ILE A C 1
ATOM 561 O O . ILE A 1 75 ? -5.097 2.800 0.210 1.00 98.44 75 ILE A O 1
ATOM 565 N N . PHE A 1 76 ? -4.550 4.952 -0.140 1.00 98.12 76 PHE A N 1
ATOM 566 C CA . PHE A 1 76 ? -3.101 4.763 -0.074 1.00 98.12 76 PHE A CA 1
ATOM 567 C C . PHE A 1 76 ? -2.453 5.694 0.949 1.00 98.12 76 PHE A C 1
ATOM 569 O O . PHE A 1 76 ? -2.612 6.913 0.873 1.00 98.12 76 PHE A O 1
ATOM 576 N N . ILE A 1 77 ? -1.690 5.123 1.880 1.00 96.69 77 ILE A N 1
ATOM 577 C CA . ILE A 1 77 ? -0.844 5.857 2.823 1.00 96.69 77 ILE A CA 1
ATOM 578 C C . ILE A 1 77 ? 0.611 5.472 2.546 1.00 96.69 77 ILE A C 1
ATOM 580 O O . ILE A 1 77 ? 0.993 4.329 2.776 1.00 96.69 77 ILE A O 1
ATOM 584 N N . GLY A 1 78 ? 1.406 6.418 2.055 1.00 91.31 78 GLY A N 1
ATOM 585 C CA . GLY A 1 78 ? 2.811 6.236 1.665 1.00 91.31 78 GLY A CA 1
ATOM 586 C C . GLY A 1 78 ? 3.557 7.568 1.667 1.00 91.31 78 GLY A C 1
ATOM 587 O O . GLY A 1 78 ? 4.148 7.961 0.665 1.00 91.31 78 GLY A O 1
ATOM 588 N N . ALA A 1 79 ? 3.371 8.347 2.739 1.00 77.81 79 ALA A N 1
ATOM 589 C CA . ALA A 1 79 ? 3.877 9.717 2.845 1.00 77.81 79 ALA A CA 1
ATOM 590 C C . ALA A 1 79 ? 5.380 9.785 3.124 1.00 77.81 79 ALA A C 1
ATOM 592 O O . ALA A 1 79 ? 6.050 10.667 2.594 1.00 77.81 79 ALA A O 1
ATOM 593 N N . ASP A 1 80 ? 5.884 8.852 3.930 1.00 76.81 80 ASP A N 1
ATOM 594 C CA . ASP A 1 80 ? 7.312 8.725 4.216 1.00 76.81 80 ASP A CA 1
ATOM 595 C C . ASP A 1 80 ? 8.027 7.921 3.121 1.00 76.81 80 ASP A C 1
ATOM 597 O O . ASP A 1 80 ? 9.051 8.337 2.581 1.00 76.81 80 ASP A O 1
ATOM 601 N N . ILE A 1 81 ? 7.412 6.808 2.702 1.00 84.44 81 ILE A N 1
ATOM 602 C CA . ILE A 1 81 ? 7.944 5.922 1.667 1.00 84.44 81 ILE A CA 1
ATOM 603 C C . ILE A 1 81 ? 6.889 5.688 0.588 1.00 84.44 81 ILE A C 1
ATOM 605 O O . ILE A 1 81 ? 5.747 5.321 0.869 1.00 84.44 81 ILE A O 1
ATOM 609 N N . TRP A 1 82 ? 7.282 5.912 -0.665 1.00 92.44 82 TRP A N 1
ATOM 610 C CA . TRP A 1 82 ? 6.435 5.679 -1.830 1.00 92.44 82 TRP A CA 1
ATOM 611 C C . TRP A 1 82 ? 6.357 4.191 -2.194 1.00 92.44 82 TRP A C 1
ATOM 613 O O . TRP A 1 82 ? 7.219 3.385 -1.846 1.00 92.44 82 TRP A O 1
ATOM 623 N N . VAL A 1 83 ? 5.355 3.831 -2.997 1.00 95.94 83 VAL A N 1
ATOM 624 C CA . VAL A 1 83 ? 5.316 2.534 -3.690 1.00 95.94 83 VAL A CA 1
ATOM 625 C C . VAL A 1 83 ? 5.944 2.662 -5.079 1.00 95.94 83 VAL A C 1
ATOM 627 O O . VAL A 1 83 ? 5.650 3.608 -5.813 1.00 95.94 83 VAL A O 1
ATOM 630 N N . SER A 1 84 ? 6.824 1.729 -5.450 1.00 96.69 84 SER A N 1
ATOM 631 C CA . SER A 1 84 ? 7.413 1.683 -6.798 1.00 96.69 84 SER A CA 1
ATOM 632 C C . SER A 1 84 ? 6.588 0.769 -7.701 1.00 96.69 84 SER A C 1
ATOM 634 O O . SER A 1 84 ? 6.385 -0.393 -7.354 1.00 96.69 84 SER A O 1
ATOM 636 N N . VAL A 1 85 ? 6.114 1.271 -8.844 1.00 98.38 85 VAL A N 1
ATOM 637 C CA . VAL A 1 85 ? 5.115 0.578 -9.679 1.00 98.38 85 VAL A CA 1
ATOM 638 C C . VAL A 1 85 ? 5.560 0.501 -11.138 1.00 98.38 85 VAL A C 1
ATOM 640 O O . VAL A 1 85 ? 5.934 1.514 -11.725 1.00 98.38 85 VAL A O 1
ATOM 643 N N . GLY A 1 86 ? 5.558 -0.692 -11.732 1.00 98.25 86 GLY A N 1
ATOM 644 C CA . GLY A 1 86 ? 5.947 -0.900 -13.131 1.00 98.25 86 GLY A CA 1
ATOM 645 C C . GLY A 1 86 ? 4.840 -0.595 -14.143 1.00 98.25 86 GLY A C 1
ATOM 646 O O . GLY A 1 86 ? 5.148 -0.177 -15.260 1.00 98.25 86 GLY A O 1
ATOM 647 N N . GLY A 1 87 ? 3.578 -0.770 -13.750 1.00 97.94 87 GLY A N 1
ATOM 648 C CA . GLY A 1 87 ? 2.390 -0.469 -14.546 1.00 97.94 87 GLY A CA 1
ATOM 649 C C . GLY A 1 87 ? 1.723 0.861 -14.185 1.00 97.94 87 GLY A C 1
ATOM 650 O O . GLY A 1 87 ? 2.365 1.851 -13.827 1.00 97.94 87 GLY A O 1
ATOM 651 N N . SER A 1 88 ? 0.402 0.886 -14.319 1.00 98.19 88 SER A N 1
ATOM 652 C CA . SER A 1 88 ? -0.458 2.011 -13.967 1.00 98.19 88 SER A CA 1
ATOM 653 C C . SER A 1 88 ? -0.739 2.077 -12.464 1.00 98.19 88 SER A C 1
ATOM 655 O O . SER A 1 88 ? -0.615 1.092 -11.736 1.00 98.19 88 SER A O 1
ATOM 657 N N . VAL A 1 89 ? -1.107 3.268 -11.988 1.00 98.56 89 VAL A N 1
ATOM 658 C CA . VAL A 1 89 ? -1.405 3.518 -10.576 1.00 98.56 89 VAL A CA 1
ATOM 659 C C . VAL A 1 89 ? -2.783 4.149 -10.452 1.00 98.56 89 VAL A C 1
ATOM 661 O O . VAL A 1 89 ? -3.032 5.225 -10.994 1.00 98.56 89 VAL A O 1
ATOM 664 N N . GLU A 1 90 ? -3.652 3.510 -9.677 1.00 98.50 90 GLU A N 1
ATOM 665 C CA . GLU A 1 90 ? -4.960 4.029 -9.293 1.00 98.50 90 GLU A CA 1
ATOM 666 C C . GLU A 1 90 ? -5.047 4.148 -7.767 1.00 98.50 90 GLU A C 1
ATOM 668 O O . GLU A 1 90 ? -5.150 3.153 -7.046 1.00 98.50 90 GLU A O 1
ATOM 673 N N . MET A 1 91 ? -5.032 5.388 -7.276 1.00 98.38 91 MET A N 1
ATOM 674 C CA . MET A 1 91 ? -5.187 5.718 -5.858 1.00 98.38 91 MET A CA 1
ATOM 675 C C . MET A 1 91 ? -6.274 6.783 -5.718 1.00 98.38 91 MET A C 1
ATOM 677 O O . MET A 1 91 ? -6.115 7.911 -6.188 1.00 98.38 91 MET A O 1
ATOM 681 N N . GLU A 1 92 ? -7.405 6.429 -5.109 1.00 98.50 92 GLU A N 1
ATOM 682 C CA . GLU A 1 92 ? -8.546 7.349 -5.022 1.00 98.50 92 GLU A CA 1
ATOM 683 C C . GLU A 1 92 ? -8.327 8.393 -3.921 1.00 98.50 92 GLU A C 1
ATOM 685 O O . GLU A 1 92 ? -8.274 9.582 -4.208 1.00 98.50 92 GLU A O 1
ATOM 690 N N . TYR A 1 93 ? -8.131 7.961 -2.677 1.00 98.50 93 TYR A N 1
ATOM 691 C CA . TYR A 1 93 ? -7.808 8.822 -1.540 1.00 98.50 93 TYR A CA 1
ATOM 692 C C . TYR A 1 93 ? -6.420 8.486 -1.010 1.00 98.50 93 TYR A C 1
ATOM 694 O O . TYR A 1 93 ? -6.018 7.322 -1.006 1.00 98.50 93 TYR A O 1
ATOM 702 N N . GLY A 1 94 ? -5.693 9.461 -0.479 1.00 96.81 94 GLY A N 1
ATOM 703 C CA . GLY A 1 94 ? -4.43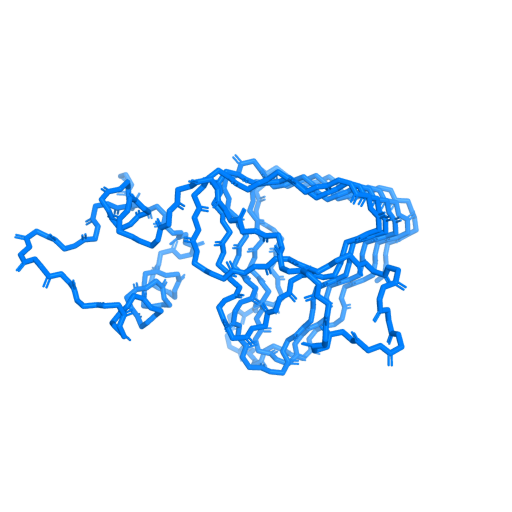9 9.115 0.168 1.00 96.81 94 GLY A CA 1
ATOM 704 C C . GLY A 1 94 ? -3.625 10.259 0.732 1.00 96.81 94 GLY A C 1
ATOM 705 O O . GLY A 1 94 ? -3.986 11.432 0.648 1.00 96.81 94 GLY A O 1
ATOM 706 N N . TYR A 1 95 ? -2.499 9.866 1.312 1.00 96.00 95 TYR A N 1
ATOM 707 C CA . TYR A 1 95 ? -1.441 10.753 1.764 1.00 96.00 95 TYR A CA 1
ATOM 708 C C . TYR A 1 95 ? -0.094 10.103 1.437 1.00 96.00 95 TYR A C 1
ATOM 710 O O . TYR A 1 95 ? 0.217 9.030 1.953 1.00 96.00 95 TYR A O 1
ATOM 718 N N . GLY A 1 96 ? 0.659 10.721 0.528 1.00 94.50 96 GLY A N 1
ATOM 719 C CA . GLY A 1 96 ? 1.845 10.134 -0.093 1.00 94.50 96 GLY A CA 1
ATOM 720 C C . GLY A 1 96 ? 1.725 10.017 -1.606 1.00 94.50 96 GLY A C 1
ATOM 721 O O . GLY A 1 96 ? 0.870 10.660 -2.218 1.00 94.50 96 GLY A O 1
ATOM 722 N N . TYR A 1 97 ? 2.598 9.218 -2.211 1.00 95.94 97 TYR A N 1
ATOM 723 C CA . TYR A 1 97 ? 2.682 9.082 -3.663 1.00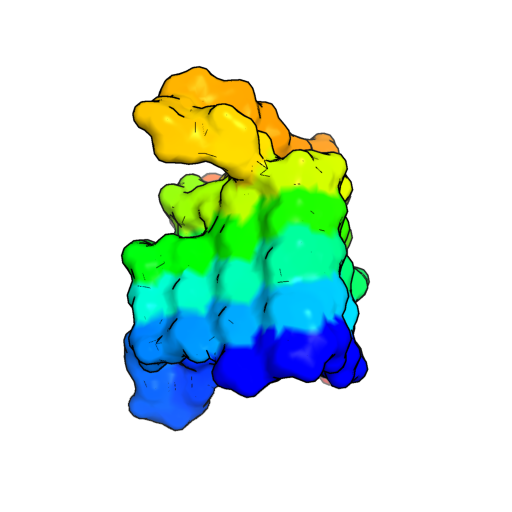 95.94 97 TYR A CA 1
ATOM 724 C C . TYR A 1 97 ? 3.265 7.730 -4.089 1.00 95.94 97 TYR A C 1
ATOM 726 O O . TYR A 1 97 ? 3.844 6.994 -3.293 1.00 95.94 97 TYR A O 1
ATOM 734 N N . ALA A 1 98 ? 3.103 7.413 -5.369 1.00 96.81 98 ALA A N 1
ATOM 735 C CA . ALA A 1 98 ? 3.792 6.325 -6.044 1.00 96.81 98 ALA A CA 1
ATOM 736 C C . ALA A 1 98 ? 4.830 6.882 -7.025 1.00 96.81 98 ALA A C 1
ATOM 738 O O . ALA A 1 98 ? 4.724 8.022 -7.489 1.00 96.81 98 ALA A O 1
ATOM 739 N N . VAL A 1 99 ? 5.809 6.053 -7.371 1.00 96.50 99 VAL A N 1
ATOM 740 C CA . VAL A 1 99 ? 6.837 6.353 -8.372 1.00 96.50 99 VAL A CA 1
ATOM 741 C C . VAL A 1 99 ? 6.867 5.237 -9.405 1.00 96.50 99 VAL A C 1
ATOM 743 O O . VAL A 1 99 ? 6.794 4.057 -9.066 1.00 96.50 99 VAL A O 1
ATOM 746 N N . ALA A 1 100 ? 7.001 5.597 -10.680 1.00 96.12 100 ALA A N 1
ATOM 747 C CA . ALA A 1 100 ? 7.162 4.606 -11.734 1.00 96.12 100 ALA A CA 1
ATOM 748 C C . ALA A 1 100 ? 8.517 3.887 -11.602 1.00 96.12 100 ALA A C 1
ATOM 750 O O . ALA A 1 100 ? 9.572 4.523 -11.608 1.00 96.12 100 ALA A O 1
ATOM 751 N N . LEU A 1 101 ? 8.500 2.553 -11.556 1.00 93.94 101 LEU A N 1
ATOM 752 C CA . LEU A 1 101 ? 9.673 1.691 -11.368 1.00 93.94 101 LEU A CA 1
ATOM 753 C C . LEU A 1 101 ? 10.742 1.900 -12.453 1.00 93.94 101 LEU A C 1
ATOM 755 O O . LEU A 1 101 ? 11.922 1.677 -12.208 1.00 93.94 101 LEU A O 1
ATOM 759 N N . ALA A 1 102 ? 10.356 2.396 -13.633 1.00 93.50 102 ALA A N 1
ATOM 760 C CA . ALA A 1 102 ? 11.281 2.782 -14.700 1.00 93.50 102 ALA A CA 1
ATOM 761 C C . ALA A 1 102 ? 12.319 3.844 -14.274 1.00 93.50 102 ALA A C 1
ATOM 763 O O . ALA A 1 102 ? 13.372 3.948 -14.900 1.00 93.50 102 ALA A O 1
ATOM 764 N N . TRP A 1 103 ? 12.057 4.596 -13.199 1.00 93.44 103 TRP A N 1
ATOM 765 C CA . TRP A 1 103 ? 12.972 5.580 -12.616 1.00 93.44 103 TRP A CA 1
ATOM 766 C C . TRP A 1 103 ? 13.914 4.990 -11.557 1.00 93.44 103 TRP A C 1
ATOM 768 O O . TRP A 1 103 ? 14.492 5.731 -10.773 1.00 93.44 103 TRP A O 1
ATOM 778 N N . PHE A 1 104 ? 14.119 3.670 -11.527 1.00 86.25 104 PHE A N 1
ATOM 779 C CA . PHE A 1 104 ? 14.957 2.990 -10.526 1.00 86.25 104 PHE A CA 1
ATOM 780 C C . PHE A 1 104 ? 16.375 3.573 -10.357 1.00 86.25 104 PHE A C 1
ATOM 782 O O . PHE A 1 104 ? 16.966 3.428 -9.291 1.00 86.25 104 PHE A O 1
ATOM 789 N N . ALA A 1 105 ? 16.934 4.216 -11.387 1.00 89.25 105 ALA A N 1
ATOM 790 C CA . ALA A 1 105 ? 18.253 4.849 -11.325 1.00 89.25 105 ALA A CA 1
ATOM 791 C C . ALA A 1 105 ? 18.260 6.207 -10.589 1.00 89.25 105 ALA A C 1
ATOM 793 O O . ALA A 1 105 ? 19.309 6.618 -10.100 1.00 89.25 105 ALA A O 1
ATOM 794 N N . ASP A 1 106 ? 17.115 6.892 -10.516 1.00 92.06 106 ASP A N 1
ATOM 795 C CA . ASP A 1 106 ? 16.916 8.155 -9.796 1.00 92.06 106 ASP A CA 1
ATOM 796 C C . ASP A 1 106 ? 15.448 8.279 -9.353 1.00 92.06 106 ASP A C 1
ATOM 798 O O . ASP A 1 106 ? 14.644 9.011 -9.933 1.00 92.06 106 ASP A O 1
ATOM 802 N N . ALA A 1 107 ? 15.082 7.512 -8.325 1.00 86.56 107 ALA A N 1
ATOM 803 C CA . ALA A 1 107 ? 13.711 7.497 -7.823 1.00 86.56 107 ALA A CA 1
ATOM 804 C C . ALA A 1 107 ? 13.316 8.826 -7.150 1.00 86.56 107 ALA A C 1
ATOM 806 O O . ALA A 1 107 ? 12.147 9.201 -7.182 1.00 86.56 107 ALA A O 1
ATOM 807 N N . TYR A 1 108 ? 14.281 9.563 -6.587 1.00 87.19 108 TYR A N 1
ATOM 808 C CA . TYR A 1 108 ? 14.034 10.853 -5.933 1.00 87.19 108 TYR A CA 1
ATOM 809 C C . TYR A 1 108 ? 13.745 11.978 -6.936 1.00 87.19 108 TYR A C 1
ATOM 811 O O . TYR A 1 108 ? 12.988 12.895 -6.621 1.00 87.19 108 TYR A O 1
ATOM 819 N N . GLY A 1 109 ? 14.323 11.914 -8.140 1.00 90.69 109 GLY A N 1
ATOM 820 C CA . GLY A 1 109 ? 14.023 12.828 -9.245 1.00 90.69 109 GLY A CA 1
ATOM 821 C C . GLY A 1 109 ? 12.770 12.465 -10.050 1.00 90.69 109 GLY A C 1
ATOM 822 O O . GLY A 1 109 ? 12.398 13.201 -10.967 1.00 90.69 109 GLY A O 1
ATOM 823 N N . ALA A 1 110 ? 12.119 11.341 -9.742 1.00 92.44 110 ALA A N 1
ATOM 824 C CA . ALA A 1 110 ? 11.016 10.826 -10.536 1.00 92.44 110 ALA A CA 1
ATOM 825 C C . ALA A 1 110 ? 9.722 11.651 -10.375 1.00 92.44 110 ALA A C 1
ATOM 827 O O . ALA A 1 110 ? 9.397 12.106 -9.273 1.00 92.44 110 ALA A O 1
ATOM 828 N N . PRO A 1 111 ? 8.913 11.799 -11.443 1.00 94.12 111 PRO A N 1
ATOM 829 C CA . PRO A 1 111 ? 7.568 12.349 -11.330 1.00 94.12 111 PRO A CA 1
ATOM 830 C C . PRO A 1 111 ? 6.710 11.526 -10.364 1.00 94.12 111 PRO A C 1
ATOM 832 O O . PRO A 1 111 ? 6.581 10.309 -10.507 1.00 94.12 111 PRO A O 1
ATOM 835 N N . GLN A 1 112 ? 6.093 12.210 -9.405 1.00 95.56 112 GLN A N 1
ATOM 836 C CA . GLN A 1 112 ? 5.229 11.585 -8.410 1.00 95.56 112 GLN A CA 1
ATOM 837 C C . GLN A 1 112 ? 3.824 11.360 -8.969 1.00 95.56 112 GLN A C 1
ATOM 839 O O . GLN A 1 112 ? 3.223 12.267 -9.551 1.00 95.56 112 GLN A O 1
ATOM 844 N N . ILE A 1 113 ? 3.272 10.173 -8.730 1.00 96.94 113 ILE A N 1
ATOM 845 C CA . ILE A 1 113 ? 1.870 9.863 -9.001 1.00 96.94 113 ILE A CA 1
ATOM 846 C C . ILE A 1 113 ? 1.108 9.993 -7.684 1.00 96.94 113 ILE A C 1
ATOM 848 O O . ILE A 1 113 ? 1.338 9.229 -6.748 1.00 96.94 113 ILE A O 1
ATOM 852 N N . GLN A 1 114 ? 0.227 10.986 -7.596 1.00 97.12 114 GLN A N 1
ATOM 853 C CA . GLN A 1 114 ? -0.508 11.306 -6.372 1.00 97.12 114 GLN A CA 1
ATOM 854 C C . GLN A 1 114 ? -1.907 10.672 -6.363 1.00 97.12 114 GLN A C 1
ATOM 856 O O . GLN A 1 114 ? -2.473 10.419 -7.430 1.00 97.12 114 GLN A O 1
ATOM 861 N N . PRO A 1 115 ? -2.495 10.442 -5.176 1.00 98.00 115 PRO A N 1
ATOM 862 C CA . PRO A 1 115 ? -3.909 10.114 -5.052 1.00 98.00 115 PRO A CA 1
ATOM 863 C C . PRO A 1 115 ? -4.811 11.196 -5.658 1.00 98.00 115 PRO A C 1
ATOM 865 O O . PRO A 1 115 ? -4.472 12.379 -5.652 1.00 98.00 115 PRO A O 1
ATOM 868 N N . THR A 1 116 ? -5.993 10.799 -6.131 1.00 98.50 116 THR A N 1
ATOM 869 C CA . THR A 1 116 ? -6.983 11.723 -6.719 1.00 98.50 116 THR A CA 1
ATOM 870 C C . THR A 1 116 ? -7.479 12.746 -5.694 1.00 98.50 116 THR A C 1
ATOM 872 O O . THR A 1 116 ? -7.639 13.927 -6.002 1.00 98.50 116 THR A O 1
ATOM 875 N N . PHE A 1 117 ? -7.709 12.291 -4.464 1.00 98.19 117 PHE A N 1
ATOM 876 C CA . PHE A 1 117 ? -8.120 13.094 -3.325 1.00 98.19 117 PHE A CA 1
ATOM 877 C C . PHE A 1 117 ? -7.053 13.024 -2.233 1.00 98.19 117 PHE A C 1
ATOM 879 O O . PHE A 1 117 ? -6.615 11.941 -1.834 1.00 98.19 117 PHE A O 1
ATOM 886 N N . GLY A 1 118 ? -6.644 14.190 -1.740 1.00 95.81 118 GLY A N 1
ATOM 887 C CA . GLY A 1 118 ? -5.558 14.309 -0.782 1.00 95.81 118 GLY A CA 1
ATOM 888 C C . GLY A 1 118 ? -5.956 13.976 0.655 1.00 95.81 118 GLY A C 1
ATOM 889 O O . GLY A 1 118 ? -7.033 13.456 0.970 1.00 95.81 118 GLY A O 1
ATOM 890 N N . TRP A 1 119 ? -5.051 14.327 1.563 1.00 95.06 119 TRP A N 1
ATOM 891 C CA . TRP A 1 119 ? -5.115 13.946 2.969 1.00 95.06 119 TRP A CA 1
ATOM 892 C C . TRP A 1 119 ? -6.350 14.496 3.702 1.00 95.06 119 TRP A C 1
ATOM 894 O O . TRP A 1 119 ? -6.865 13.859 4.622 1.00 95.06 119 TRP A O 1
ATOM 904 N N . ARG A 1 120 ? -6.861 15.667 3.295 1.00 93.94 120 ARG A N 1
ATOM 905 C CA . ARG A 1 120 ? -8.031 16.307 3.922 1.00 93.94 120 ARG A CA 1
ATOM 906 C C . ARG A 1 120 ? -9.305 15.535 3.622 1.00 93.94 120 ARG A C 1
ATOM 908 O O . ARG A 1 120 ? -10.090 15.246 4.523 1.00 93.94 120 ARG A O 1
ATOM 915 N N . GLU A 1 121 ? -9.503 15.190 2.358 1.00 95.44 121 GLU A N 1
ATOM 916 C CA . GLU A 1 121 ? -10.619 14.380 1.889 1.00 95.44 121 GLU A CA 1
ATOM 917 C C . GLU A 1 121 ? -10.561 12.976 2.487 1.00 95.44 121 GLU A C 1
ATOM 919 O O . GLU A 1 121 ? -11.580 12.466 2.956 1.00 95.44 121 GLU A O 1
ATOM 924 N N . LEU A 1 122 ? -9.364 12.386 2.554 1.00 95.44 122 LEU A N 1
ATOM 925 C CA . LEU A 1 122 ? -9.126 11.126 3.252 1.00 95.44 122 LEU A CA 1
ATOM 926 C C . LEU A 1 122 ? -9.546 11.211 4.727 1.00 95.44 122 LEU A C 1
ATOM 928 O O . LEU A 1 122 ? -10.278 10.347 5.210 1.00 95.44 122 LEU A O 1
ATOM 932 N N . ALA A 1 123 ? -9.119 12.251 5.446 1.00 94.25 123 ALA A N 1
ATOM 933 C CA . ALA A 1 123 ? -9.457 12.428 6.853 1.00 94.25 123 ALA A CA 1
ATOM 934 C C . ALA A 1 123 ? -10.972 12.517 7.070 1.00 94.25 123 ALA A C 1
ATOM 936 O O . ALA A 1 123 ? -11.512 11.828 7.937 1.00 94.25 123 ALA A O 1
ATOM 937 N N . MET A 1 124 ? -11.674 13.286 6.232 1.00 92.44 124 MET A N 1
ATOM 938 C CA . MET A 1 124 ? -13.138 13.354 6.255 1.00 92.44 124 MET A CA 1
ATOM 939 C C . MET A 1 124 ? -13.772 11.984 5.984 1.00 92.44 124 MET A C 1
ATOM 941 O O . MET A 1 124 ? -14.648 11.562 6.741 1.00 92.44 124 MET A O 1
ATOM 945 N N . LYS A 1 125 ? -13.297 11.258 4.962 1.00 93.38 125 LYS A N 1
ATOM 946 C CA . LYS A 1 125 ? -13.779 9.913 4.606 1.00 93.38 125 LYS A CA 1
ATOM 947 C C . LYS A 1 125 ? -13.619 8.920 5.757 1.00 93.38 125 LYS A C 1
ATOM 949 O O . LYS A 1 125 ? -14.518 8.127 6.019 1.00 93.38 125 LYS A O 1
ATOM 954 N N . LEU A 1 126 ? -12.497 8.983 6.468 1.00 93.88 126 LEU A N 1
ATOM 955 C CA . LEU A 1 126 ? -12.199 8.125 7.616 1.00 93.88 126 LEU A CA 1
ATOM 956 C C . LEU A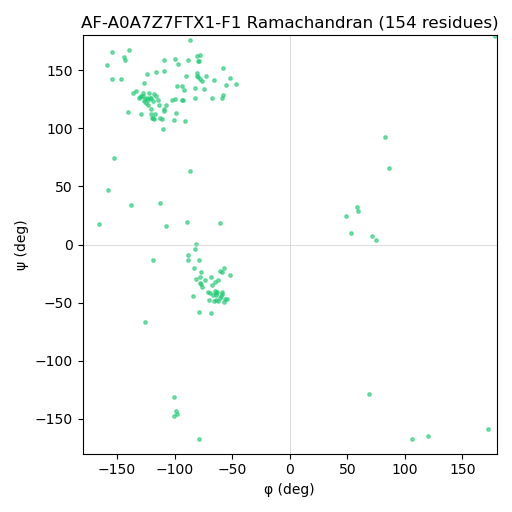 1 126 ? -12.846 8.610 8.924 1.00 93.88 126 LEU A C 1
ATOM 958 O O . LEU A 1 126 ? -12.650 7.998 9.982 1.00 93.88 126 LEU A O 1
ATOM 962 N N . GLY A 1 127 ? -13.599 9.712 8.889 1.00 91.62 127 GLY A N 1
ATOM 963 C CA . GLY A 1 127 ? -14.175 10.334 10.077 1.00 91.62 127 GLY A CA 1
ATOM 964 C C . GLY A 1 127 ? -13.108 10.733 11.100 1.00 91.62 127 GLY A C 1
ATOM 965 O O . GLY A 1 127 ? -13.345 10.624 12.306 1.00 91.62 127 GLY A O 1
ATOM 966 N N . LEU A 1 128 ? -11.917 11.110 10.639 1.00 88.19 128 LEU A N 1
ATOM 967 C CA . LEU A 1 128 ? -10.859 11.693 11.454 1.00 88.19 128 LEU A CA 1
ATOM 968 C C . LEU A 1 128 ? -11.145 13.188 11.606 1.00 88.19 128 LEU A C 1
ATOM 970 O O . LEU A 1 128 ? -11.337 13.900 10.625 1.00 88.19 128 LEU A O 1
ATOM 974 N N . GLY A 1 129 ? -11.186 13.670 12.847 1.00 68.31 129 GLY A N 1
ATOM 975 C CA . GLY A 1 129 ? -11.255 15.104 13.109 1.00 68.31 129 GLY A CA 1
ATOM 976 C C . GLY A 1 129 ? -12.648 15.723 13.117 1.00 68.31 129 GLY A C 1
ATOM 977 O O . GLY A 1 129 ? -12.894 16.673 12.380 1.00 68.31 129 GLY A O 1
ATOM 978 N N . GLN A 1 130 ? -13.493 15.347 14.082 1.00 66.00 130 GLN A N 1
ATOM 979 C CA . GLN A 1 130 ? -14.679 16.140 14.465 1.00 66.00 130 GLN A CA 1
ATOM 980 C C . GLN A 1 130 ? -14.349 17.573 14.985 1.00 66.00 130 GLN A C 1
ATOM 982 O O . GLN A 1 130 ? -15.186 18.195 15.630 1.00 66.00 130 GLN A O 1
ATOM 987 N N . GLY A 1 131 ? -13.156 18.129 14.710 1.00 59.38 131 GLY A N 1
ATOM 988 C CA . GLY A 1 131 ? -12.711 19.419 15.250 1.00 59.38 131 GLY A CA 1
ATOM 989 C C . GLY A 1 131 ? -11.492 20.109 14.612 1.00 59.38 131 GLY A C 1
ATOM 990 O O . GLY A 1 131 ? -10.993 21.036 15.236 1.00 59.38 131 GLY A O 1
ATOM 991 N N . ARG A 1 132 ? -11.062 19.758 13.382 1.00 70.19 132 ARG A N 1
ATOM 992 C CA . ARG A 1 132 ? -9.837 20.241 12.672 1.00 70.19 132 ARG A CA 1
ATOM 993 C C . ARG A 1 132 ? -8.552 19.507 13.077 1.00 70.19 132 ARG A C 1
ATOM 995 O O . ARG A 1 132 ? -7.863 19.917 14.005 1.00 70.19 132 ARG A O 1
ATOM 1002 N N . ILE A 1 133 ? -8.210 18.453 12.339 1.00 87.56 133 ILE A N 1
ATOM 1003 C CA . ILE A 1 133 ? -6.864 17.867 12.405 1.00 87.56 133 ILE A CA 1
ATOM 1004 C C . ILE A 1 133 ? -5.890 18.693 11.554 1.00 87.56 133 ILE A C 1
ATOM 1006 O O . ILE A 1 133 ? -6.287 19.266 10.533 1.00 87.56 133 ILE A O 1
ATOM 1010 N N . ARG A 1 134 ? -4.625 18.759 11.974 1.00 89.38 134 ARG A N 1
ATOM 1011 C CA . ARG A 1 134 ? -3.518 19.236 11.133 1.00 89.38 134 ARG A CA 1
ATOM 1012 C C . ARG A 1 134 ? -2.926 18.076 10.334 1.00 89.38 134 ARG A C 1
ATOM 1014 O O . ARG A 1 134 ? -3.087 16.922 10.721 1.00 89.38 134 ARG A O 1
ATOM 1021 N N . GLU A 1 135 ? -2.237 18.393 9.242 1.00 90.56 135 GLU A N 1
ATOM 1022 C CA . GLU A 1 135 ? -1.595 17.401 8.367 1.00 90.56 135 GLU A CA 1
ATOM 1023 C C . GLU A 1 135 ? -0.579 16.549 9.130 1.00 90.56 135 GLU A C 1
ATOM 1025 O O . GLU A 1 135 ? -0.605 15.325 9.034 1.00 90.56 135 GLU A O 1
ATOM 1030 N N . GLU A 1 136 ? 0.224 17.187 9.989 1.00 88.75 136 GLU A N 1
ATOM 1031 C CA . GLU A 1 136 ? 1.249 16.504 10.791 1.00 88.75 136 GLU A CA 1
ATOM 1032 C C . GLU A 1 136 ? 0.672 15.433 11.733 1.00 88.75 136 GLU A C 1
ATOM 1034 O O . GLU A 1 136 ? 1.377 14.517 12.133 1.00 88.75 136 GLU A O 1
ATOM 1039 N N . GLN A 1 137 ? -0.611 15.541 12.092 1.00 90.69 137 GLN A N 1
ATOM 1040 C CA . GLN A 1 137 ? -1.276 14.614 13.013 1.00 90.69 137 GLN A CA 1
ATOM 1041 C C . GLN A 1 137 ? -1.881 13.403 12.296 1.00 90.69 137 GLN A C 1
ATOM 1043 O O . GLN A 1 137 ? -2.381 12.489 12.949 1.00 90.69 137 GLN A O 1
ATOM 1048 N N . LEU A 1 138 ? -1.919 13.403 10.960 1.00 92.06 138 LEU A N 1
ATOM 1049 C CA . LEU A 1 138 ? -2.645 12.382 10.216 1.00 92.06 138 LEU A CA 1
ATOM 1050 C C . LEU A 1 138 ? -2.027 10.995 10.400 1.00 92.06 138 LEU A C 1
ATOM 1052 O O . LEU A 1 138 ? -2.763 10.053 10.677 1.00 92.06 138 LEU A O 1
ATOM 1056 N N . ILE A 1 139 ? -0.707 10.874 10.242 1.00 91.88 139 ILE A N 1
ATOM 1057 C CA . ILE A 1 139 ? -0.019 9.580 10.342 1.00 91.88 139 ILE A CA 1
ATOM 1058 C C . ILE A 1 139 ? -0.192 8.993 11.741 1.00 91.88 139 ILE A C 1
ATOM 1060 O O . ILE A 1 139 ? -0.669 7.870 11.850 1.00 91.88 139 ILE A O 1
ATOM 1064 N N . GLU A 1 140 ? 0.054 9.783 12.789 1.00 90.75 140 GLU A N 1
ATOM 1065 C CA . GLU A 1 140 ? -0.111 9.357 14.185 1.00 90.75 140 GLU A CA 1
ATOM 1066 C C . GLU A 1 140 ? -1.523 8.803 14.454 1.00 90.75 140 GLU A C 1
ATOM 1068 O O . GLU A 1 140 ? -1.681 7.707 14.990 1.00 90.75 140 GLU A O 1
ATOM 1073 N N . LEU A 1 141 ? -2.568 9.502 13.995 1.00 92.50 141 LEU A N 1
ATOM 1074 C CA . LEU A 1 141 ? -3.957 9.059 14.167 1.00 92.50 141 LEU A CA 1
ATOM 1075 C C . LEU A 1 141 ? -4.292 7.787 13.375 1.00 92.50 141 LEU A C 1
ATOM 1077 O O . LEU A 1 141 ? -5.123 6.980 13.805 1.00 92.50 141 LEU A O 1
ATOM 1081 N N . LEU A 1 142 ? -3.711 7.626 12.183 1.00 93.19 142 LEU A N 1
ATOM 1082 C CA . LEU A 1 142 ? -3.904 6.427 11.371 1.00 93.19 142 LEU A CA 1
ATOM 1083 C C . LEU A 1 142 ? -3.186 5.229 11.985 1.00 93.19 142 LEU A C 1
ATOM 1085 O O . LEU A 1 142 ? -3.761 4.143 12.018 1.00 93.19 142 LEU A O 1
ATOM 1089 N N . GLU A 1 143 ? -1.971 5.423 12.492 1.00 91.00 143 GLU A N 1
ATOM 1090 C CA . GLU A 1 143 ? -1.202 4.392 13.182 1.00 91.00 143 GLU A CA 1
ATOM 1091 C C . GLU A 1 143 ? -1.892 3.952 14.468 1.00 91.00 143 GLU A C 1
ATOM 1093 O O . GLU A 1 143 ? -2.097 2.753 14.650 1.00 91.00 143 GLU A O 1
ATOM 1098 N N . GLU A 1 144 ? -2.342 4.891 15.304 1.00 91.06 144 GLU A N 1
ATOM 1099 C CA . GLU A 1 144 ? -3.104 4.590 16.520 1.00 91.06 144 GLU A CA 1
ATOM 1100 C C . GLU A 1 144 ? -4.350 3.759 16.186 1.00 91.06 144 GLU A C 1
ATOM 1102 O O . GLU A 1 144 ? -4.617 2.722 16.801 1.00 91.06 144 GLU A O 1
ATOM 1107 N N . ARG A 1 145 ? -5.108 4.157 15.158 1.00 92.12 145 ARG A N 1
ATOM 1108 C CA . ARG A 1 145 ? -6.290 3.403 14.725 1.00 92.12 145 ARG A CA 1
ATOM 1109 C C . ARG A 1 145 ? -5.927 2.018 14.197 1.00 92.12 145 ARG A C 1
ATOM 1111 O O . ARG A 1 145 ? -6.612 1.043 14.513 1.00 92.12 145 ARG A O 1
ATOM 1118 N N . LEU A 1 146 ? -4.874 1.918 13.395 1.00 91.19 146 LEU A N 1
ATOM 1119 C CA . LEU A 1 146 ? -4.430 0.658 12.815 1.00 91.19 146 LEU A CA 1
ATOM 1120 C C . LEU A 1 146 ? -3.943 -0.312 13.898 1.00 91.19 146 LEU A C 1
ATOM 1122 O O . LEU A 1 146 ? -4.270 -1.493 13.832 1.00 91.19 146 LEU A O 1
ATOM 1126 N N . GLN A 1 147 ? -3.227 0.179 14.909 1.00 88.25 147 GLN A N 1
ATOM 1127 C CA . GLN A 1 147 ? -2.777 -0.609 16.058 1.00 88.25 147 GLN A CA 1
ATOM 1128 C C . GLN A 1 147 ? -3.950 -1.071 16.930 1.00 88.25 147 GLN A C 1
ATOM 1130 O O . GLN A 1 147 ? -4.000 -2.228 17.335 1.00 88.25 147 GLN A O 1
ATOM 1135 N N . THR A 1 148 ? -4.918 -0.192 17.195 1.00 89.75 148 THR A N 1
ATOM 1136 C CA . THR A 1 148 ? -6.047 -0.496 18.092 1.00 89.75 148 THR A CA 1
ATOM 1137 C C . THR A 1 148 ? -7.125 -1.365 17.449 1.00 89.75 148 THR A C 1
ATOM 1139 O O . THR A 1 148 ? -7.764 -2.159 18.136 1.00 89.75 148 THR A O 1
ATOM 1142 N N . THR A 1 149 ? -7.352 -1.227 16.141 1.00 91.12 149 THR A N 1
ATOM 1143 C CA . THR A 1 149 ? -8.482 -1.873 15.446 1.00 91.12 149 THR A CA 1
ATOM 1144 C C . THR A 1 149 ? -8.057 -2.853 14.357 1.00 91.12 149 THR A C 1
ATOM 1146 O O . THR A 1 149 ? -8.879 -3.612 13.846 1.00 91.12 149 THR A O 1
ATOM 1149 N N . GLY A 1 150 ? -6.787 -2.829 13.950 1.00 90.44 150 GLY A N 1
ATOM 1150 C CA . GLY A 1 150 ? -6.298 -3.591 12.806 1.00 90.44 150 GLY A CA 1
ATOM 1151 C C . GLY A 1 150 ? -6.764 -3.065 11.443 1.00 90.44 150 GLY A C 1
ATOM 1152 O O . GLY A 1 150 ? -6.494 -3.740 10.444 1.00 90.44 150 GLY A O 1
ATOM 1153 N N . SER A 1 151 ? -7.435 -1.907 11.381 1.00 93.31 151 SER A N 1
ATOM 1154 C CA . SER A 1 151 ? -8.013 -1.308 10.171 1.00 93.31 151 SER A CA 1
ATOM 1155 C C . SER A 1 151 ? -7.880 0.220 10.163 1.00 93.31 151 SER A C 1
ATOM 1157 O O . SER A 1 151 ? -7.741 0.846 11.208 1.00 93.31 151 SER A O 1
ATOM 1159 N N . LEU A 1 152 ? -7.957 0.844 8.983 1.00 94.38 152 LEU A N 1
ATOM 1160 C CA . LEU A 1 152 ? -8.096 2.305 8.870 1.00 94.38 152 LEU A CA 1
ATOM 1161 C C . LEU A 1 152 ? -9.552 2.769 9.011 1.00 94.38 152 LEU A C 1
ATOM 1163 O O . LEU A 1 152 ? -9.823 3.937 9.319 1.00 94.38 152 LEU A O 1
ATOM 1167 N N . PHE A 1 153 ? -10.506 1.865 8.794 1.00 94.19 153 PHE A N 1
ATOM 1168 C CA . PHE A 1 153 ? -11.921 2.152 8.985 1.00 94.19 153 PHE A CA 1
ATOM 1169 C C . PHE A 1 153 ? -12.303 2.106 10.462 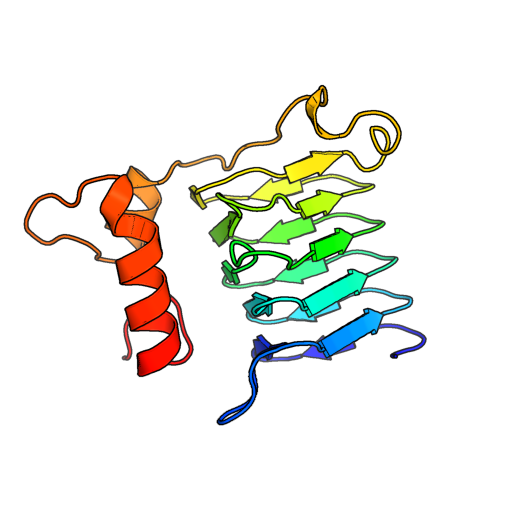1.00 94.19 153 PHE A C 1
ATOM 1171 O O . PHE A 1 153 ? -11.629 1.492 11.285 1.00 94.19 153 PHE A O 1
ATOM 1178 N N . ARG A 1 154 ? -13.404 2.780 10.807 1.00 83.31 154 ARG A N 1
ATOM 1179 C CA . ARG A 1 154 ? -13.965 2.672 12.155 1.00 83.31 154 ARG A CA 1
ATOM 1180 C C . ARG A 1 154 ? -14.472 1.239 12.385 1.00 83.31 154 ARG A C 1
ATOM 1182 O O . ARG A 1 154 ? -15.067 0.681 11.461 1.00 83.31 154 ARG A O 1
ATOM 1189 N N . PRO A 1 155 ? -14.293 0.675 13.592 1.00 70.50 155 PRO A N 1
ATOM 1190 C CA . PRO A 1 155 ? -15.018 -0.522 14.000 1.00 70.50 155 PRO A CA 1
ATOM 1191 C C . PRO A 1 155 ? -16.522 -0.271 13.865 1.00 70.50 155 PRO A C 1
ATOM 1193 O O . PRO A 1 155 ? -16.990 0.820 14.207 1.00 70.50 155 PRO A O 1
ATOM 1196 N N . VAL A 1 156 ? -17.244 -1.257 13.333 1.00 59.28 156 VAL A N 1
ATOM 1197 C CA . VAL A 1 156 ? -18.714 -1.260 13.282 1.00 59.28 156 VAL A CA 1
ATOM 1198 C C . VAL A 1 156 ? -19.257 -1.805 14.593 1.00 59.28 156 VAL A C 1
ATOM 1200 O O . VAL A 1 156 ? -18.693 -2.818 15.065 1.00 59.28 156 VAL A O 1
#